Protein AF-A0AAE2VCR8-F1 (afdb_monomer)

Mean predicted aligned error: 13.71 Å

Nearest PDB structures (foldseek):
  1wj5-assembly1_A  TM=2.842E-01  e=2.224E-01  Mus musculus
  6sgb-assembly1_F8  TM=3.424E-01  e=4.315E+00  Trypanosoma brucei brucei
  4wfb-assembly1_K  TM=2.282E-01  e=2.931E+00  Staphylococcus aureus subsp. aureus NCTC 8325
  2l01-assembly1_B  TM=2.412E-01  e=4.046E+00  Phocaeicola vulgatus ATCC 8482

Organism: NCBI:txid2800421

Radius of gyration: 21.03 Å; Cα contacts (8 Å, |Δi|>4): 103; chains: 1; bounding box: 64×40×59 Å

Sequence (123 aa):
MIKIHALVLLLTLCSAQAREIPYDFVTYDTVRQYVKEHPVEYDTWLRVYVYKVKSGAGVTHPRKGAIYSNKDESQQLANMLSFYAEVRENKGQSLHSVTDKFIVFNFHKKNTQAQPPIYRTRP

Structure (mmCIF, N/CA/C/O backbone):
data_AF-A0AAE2VCR8-F1
#
_entry.id   AF-A0AAE2VCR8-F1
#
loop_
_atom_site.group_PDB
_atom_site.id
_atom_site.type_symbol
_atom_site.label_atom_id
_atom_site.label_alt_id
_atom_site.label_comp_id
_atom_site.label_asym_id
_atom_site.label_entity_id
_atom_site.label_seq_id
_atom_site.pdbx_PDB_ins_code
_atom_site.Cartn_x
_atom_site.Cartn_y
_atom_site.Cartn_z
_atom_site.occupancy
_atom_site.B_iso_or_equiv
_atom_site.auth_seq_id
_atom_site.auth_comp_id
_atom_site.auth_asym_id
_atom_site.auth_atom_id
_atom_site.pdbx_PDB_model_num
ATOM 1 N N . MET A 1 1 ? -47.218 -6.485 45.799 1.00 43.16 1 MET A N 1
ATOM 2 C CA . MET A 1 1 ? -46.761 -7.446 44.769 1.00 43.16 1 MET A CA 1
ATOM 3 C C . MET A 1 1 ? -45.799 -6.720 43.838 1.00 43.16 1 MET A C 1
ATOM 5 O O . MET A 1 1 ? -46.070 -5.586 43.464 1.00 43.16 1 MET A O 1
ATOM 9 N N . ILE A 1 2 ? -44.617 -7.301 43.635 1.00 47.50 2 ILE A N 1
ATOM 10 C CA . ILE A 1 2 ? -43.382 -6.626 43.203 1.00 47.50 2 ILE A CA 1
ATOM 11 C C . ILE A 1 2 ? -43.395 -6.291 41.699 1.00 47.50 2 ILE A C 1
ATOM 13 O O . ILE A 1 2 ? -43.890 -7.050 40.874 1.00 47.50 2 ILE A O 1
ATOM 17 N N . LYS A 1 3 ? -42.859 -5.104 41.384 1.00 48.62 3 LYS A N 1
ATOM 18 C CA . LYS A 1 3 ? -42.838 -4.396 40.095 1.00 48.62 3 LYS A CA 1
ATOM 19 C C . LYS A 1 3 ? -41.994 -5.137 39.038 1.00 48.62 3 LYS A C 1
ATOM 21 O O . LYS A 1 3 ? -40.773 -5.062 39.079 1.00 48.62 3 LYS A O 1
ATOM 26 N N . ILE A 1 4 ? -42.628 -5.761 38.040 1.00 54.34 4 ILE A N 1
ATOM 27 C CA . ILE A 1 4 ? -41.945 -6.422 36.896 1.00 54.34 4 ILE A CA 1
ATOM 28 C C . ILE A 1 4 ? -41.385 -5.407 35.864 1.00 54.34 4 ILE A C 1
ATOM 30 O O . ILE A 1 4 ? -40.668 -5.764 34.936 1.00 54.34 4 ILE A O 1
ATOM 34 N N . HIS A 1 5 ? -41.609 -4.105 36.052 1.00 48.88 5 HIS A N 1
ATOM 35 C CA . HIS A 1 5 ? -41.200 -3.070 35.091 1.00 48.88 5 HIS A CA 1
ATOM 36 C C . HIS A 1 5 ? -39.717 -2.657 35.167 1.00 48.88 5 HIS A C 1
ATOM 38 O O . HIS A 1 5 ? -39.256 -1.892 34.326 1.00 48.88 5 HIS A O 1
ATOM 44 N N . ALA A 1 6 ? -38.953 -3.154 36.145 1.00 49.41 6 ALA A N 1
ATOM 45 C CA . ALA A 1 6 ? -37.538 -2.801 36.298 1.00 49.41 6 ALA A CA 1
ATOM 46 C C . ALA A 1 6 ? -36.575 -3.723 35.524 1.00 49.41 6 ALA A C 1
ATOM 48 O O . ALA A 1 6 ? -35.410 -3.374 35.359 1.00 49.41 6 ALA A O 1
ATOM 49 N N . LEU A 1 7 ? -37.034 -4.884 35.035 1.00 44.59 7 LEU A N 1
ATOM 50 C CA . LEU A 1 7 ? -36.132 -5.886 34.450 1.00 44.59 7 LEU A CA 1
ATOM 51 C C . LEU A 1 7 ? -35.857 -5.675 32.950 1.00 44.59 7 LEU A C 1
ATOM 53 O O . LEU A 1 7 ? -34.849 -6.149 32.440 1.00 44.59 7 LEU A O 1
ATOM 57 N N . VAL A 1 8 ? -36.712 -4.932 32.241 1.00 52.25 8 VAL A N 1
ATOM 58 C CA . VAL A 1 8 ? -36.554 -4.708 30.789 1.00 52.25 8 VAL A CA 1
ATOM 59 C C . VAL A 1 8 ? -35.666 -3.492 30.482 1.00 52.25 8 VAL A C 1
ATOM 61 O O . VAL A 1 8 ? -35.033 -3.443 29.434 1.00 52.25 8 VAL A O 1
ATOM 64 N N . LEU A 1 9 ? -35.531 -2.545 31.419 1.00 45.12 9 LEU A N 1
ATOM 65 C CA . LEU A 1 9 ? -34.719 -1.331 31.234 1.00 45.12 9 LEU A CA 1
ATOM 66 C C . LEU A 1 9 ? -33.204 -1.559 31.403 1.00 45.12 9 LEU A C 1
ATOM 68 O O . LEU A 1 9 ? -32.410 -0.714 31.005 1.00 45.12 9 LEU A O 1
ATOM 72 N N . LEU A 1 10 ? -32.796 -2.700 31.969 1.00 45.38 10 LEU A N 1
ATOM 73 C CA . LEU A 1 10 ? -31.385 -3.057 32.174 1.00 45.38 10 LEU A CA 1
ATOM 74 C C . LEU A 1 10 ? -30.762 -3.805 30.986 1.00 45.38 10 LEU A C 1
ATOM 76 O O . LEU A 1 10 ? -29.543 -3.803 30.838 1.00 45.38 10 LEU A O 1
ATOM 80 N N . LEU A 1 11 ? -31.572 -4.409 30.112 1.00 46.19 11 LEU A N 1
ATOM 81 C CA . LEU A 1 11 ? -31.067 -5.212 28.992 1.00 46.19 11 LEU A CA 1
ATOM 82 C C . LEU A 1 11 ? -30.617 -4.370 27.787 1.00 46.19 11 LEU A C 1
ATOM 84 O O . LEU A 1 11 ? -29.790 -4.831 27.005 1.00 46.19 11 LEU A O 1
ATOM 88 N N . THR A 1 12 ? -31.073 -3.122 27.658 1.00 50.44 12 THR A N 1
ATOM 89 C CA . THR A 1 12 ? -30.645 -2.205 26.585 1.00 50.44 12 THR A CA 1
ATOM 90 C C . THR A 1 12 ? -29.330 -1.474 26.873 1.00 50.44 12 THR A C 1
ATOM 92 O O . THR A 1 12 ? -28.737 -0.914 25.955 1.00 50.44 12 THR A O 1
ATOM 95 N N . LEU A 1 13 ? -28.821 -1.513 28.111 1.00 45.47 13 LEU A N 1
ATOM 96 C CA . LEU A 1 13 ? -27.546 -0.885 28.493 1.00 45.47 13 LEU A CA 1
ATOM 97 C C . LEU A 1 13 ? -26.319 -1.797 28.310 1.00 45.47 13 LEU A C 1
ATOM 99 O O . LEU A 1 13 ? -25.192 -1.317 28.395 1.00 45.47 13 LEU A O 1
ATOM 103 N N . CYS A 1 14 ? -26.510 -3.084 27.999 1.00 44.19 14 CYS A N 1
ATOM 104 C CA . CYS A 1 14 ? -25.411 -4.046 27.837 1.00 44.19 14 CYS A CA 1
ATOM 105 C C . CYS A 1 14 ? -24.942 -4.278 26.391 1.00 44.19 14 CYS A C 1
ATOM 107 O O . CYS A 1 14 ? -24.001 -5.039 26.187 1.00 44.19 14 CYS A O 1
ATOM 109 N N . SER A 1 15 ? -25.513 -3.612 25.383 1.00 44.31 15 SER A N 1
ATOM 110 C CA . SER A 1 15 ? -24.935 -3.629 24.024 1.00 44.31 15 SER A CA 1
ATOM 111 C C . SER A 1 15 ? -23.833 -2.576 23.830 1.00 44.31 15 SER A C 1
ATOM 113 O O . SER A 1 15 ? -23.197 -2.523 22.778 1.00 44.31 15 SER A O 1
ATOM 115 N N . ALA A 1 16 ? -23.559 -1.760 24.853 1.00 48.28 16 ALA A N 1
ATOM 116 C CA . ALA A 1 16 ? -22.450 -0.817 24.883 1.00 48.28 16 ALA A CA 1
ATOM 117 C C . ALA A 1 16 ? -21.123 -1.524 25.207 1.00 48.28 16 ALA A C 1
ATOM 119 O O . ALA A 1 16 ? -20.619 -1.440 26.319 1.00 48.28 16 ALA A O 1
ATOM 120 N N . GLN A 1 17 ? -20.584 -2.242 24.223 1.00 43.47 17 GLN A N 1
ATOM 121 C CA . GLN A 1 17 ? -19.161 -2.297 23.862 1.00 43.47 17 GLN A CA 1
ATOM 122 C C . GLN A 1 17 ? -18.967 -3.495 22.936 1.00 43.47 17 GLN A C 1
ATOM 124 O O . GLN A 1 17 ? -18.512 -4.567 23.337 1.00 43.47 17 GLN A O 1
ATOM 129 N N . ALA A 1 18 ? -19.251 -3.292 21.649 1.00 44.59 18 ALA A N 1
ATOM 130 C CA . ALA A 1 18 ? -18.402 -3.918 20.651 1.00 44.59 18 ALA A CA 1
ATOM 131 C C . ALA A 1 18 ? -16.975 -3.473 20.999 1.00 44.59 18 ALA A C 1
ATOM 133 O O . ALA A 1 18 ? -16.642 -2.299 20.853 1.00 44.59 18 ALA A O 1
ATOM 134 N N . ARG A 1 19 ? -16.191 -4.371 21.608 1.00 47.69 19 ARG A N 1
ATOM 135 C CA . ARG A 1 19 ? -14.777 -4.133 21.901 1.00 47.69 19 ARG A CA 1
ATOM 136 C C . ARG A 1 19 ? -14.145 -3.635 20.608 1.00 47.69 19 ARG A C 1
ATOM 138 O O . ARG A 1 19 ? -14.122 -4.381 19.632 1.00 47.69 19 ARG A O 1
ATOM 145 N N . GLU A 1 20 ? -13.693 -2.384 20.596 1.00 57.72 20 GLU A N 1
ATOM 146 C CA . GLU A 1 20 ? -12.898 -1.848 19.497 1.00 57.72 20 GLU A CA 1
ATOM 147 C C . GLU A 1 20 ? -11.712 -2.790 19.324 1.00 57.72 20 GLU A C 1
ATOM 149 O O . GLU A 1 20 ? -10.862 -2.898 20.209 1.00 57.72 20 GLU A O 1
ATOM 154 N N . ILE A 1 21 ? -11.702 -3.550 18.228 1.00 58.41 21 ILE A N 1
ATOM 155 C CA . ILE A 1 21 ? -10.532 -4.332 17.863 1.00 58.41 21 ILE A CA 1
ATOM 156 C C . ILE A 1 21 ? -9.482 -3.272 17.524 1.00 58.41 21 ILE A C 1
ATOM 158 O O . ILE A 1 21 ? -9.678 -2.525 16.564 1.00 58.41 21 ILE A O 1
ATOM 162 N N . PRO A 1 22 ? -8.401 -3.137 18.315 1.00 76.25 22 PRO A N 1
ATOM 163 C CA . PRO A 1 22 ? -7.440 -2.057 18.106 1.00 76.25 22 PRO A CA 1
ATOM 164 C C . PRO A 1 22 ? -6.736 -2.199 16.753 1.00 76.25 22 PRO A C 1
ATOM 166 O O . PRO A 1 22 ? -6.204 -1.226 16.230 1.00 76.25 22 PRO A O 1
ATOM 169 N N . TYR A 1 23 ? -6.786 -3.399 16.172 1.00 82.62 23 TYR A N 1
ATOM 170 C CA . TYR A 1 23 ? -6.151 -3.736 14.916 1.00 82.62 23 TYR A CA 1
ATOM 171 C C . TYR A 1 23 ? -7.159 -4.034 13.808 1.00 82.62 23 TYR A C 1
ATOM 173 O O . TYR A 1 23 ? -8.140 -4.745 14.016 1.00 82.62 23 TYR A O 1
ATOM 181 N N . ASP A 1 24 ? -6.860 -3.537 12.614 1.00 87.56 24 ASP A N 1
ATOM 182 C CA . ASP A 1 24 ? -7.587 -3.840 11.386 1.00 87.56 24 ASP A CA 1
ATOM 183 C C . ASP A 1 24 ? -6.663 -4.599 10.424 1.00 87.56 24 ASP A C 1
ATOM 185 O O . ASP A 1 24 ? -5.513 -4.205 10.210 1.00 87.56 24 ASP A O 1
ATOM 189 N N . PHE A 1 25 ? -7.156 -5.703 9.870 1.00 89.00 25 PHE A N 1
ATOM 190 C CA . PHE A 1 25 ? -6.382 -6.643 9.064 1.00 89.00 25 PHE A CA 1
ATOM 191 C C . PHE A 1 25 ? -6.891 -6.619 7.629 1.00 89.00 25 PHE A C 1
ATOM 193 O O . PHE A 1 25 ? -8.062 -6.889 7.372 1.00 89.00 25 PHE A O 1
ATOM 200 N N . VAL A 1 26 ? -5.997 -6.360 6.679 1.00 90.62 26 VAL A N 1
ATOM 201 C CA . VAL A 1 26 ? -6.310 -6.399 5.244 1.00 90.62 26 VAL A CA 1
ATOM 202 C C . VAL A 1 26 ? -5.322 -7.297 4.507 1.00 90.62 26 VAL A C 1
ATOM 204 O O . VAL A 1 26 ? -4.228 -7.564 5.003 1.00 90.62 26 VAL A O 1
ATOM 207 N N . THR A 1 27 ? -5.687 -7.774 3.319 1.00 91.12 27 THR A N 1
ATOM 208 C CA . THR A 1 27 ? -4.801 -8.591 2.476 1.00 91.12 27 THR A CA 1
ATOM 209 C C . THR A 1 27 ? -4.195 -7.760 1.346 1.00 91.12 27 THR A C 1
ATOM 211 O O . THR A 1 27 ? -4.651 -6.654 1.042 1.00 91.12 27 THR A O 1
ATOM 214 N N . TYR A 1 28 ? -3.178 -8.304 0.674 1.00 89.25 28 TYR A N 1
ATOM 215 C CA . TYR A 1 28 ? -2.638 -7.688 -0.542 1.00 89.25 28 TYR A CA 1
ATOM 216 C C . TYR A 1 28 ? -3.683 -7.554 -1.652 1.00 89.25 28 TYR A C 1
ATOM 218 O O . TYR A 1 28 ? -3.665 -6.566 -2.386 1.00 89.25 28 TYR A O 1
ATOM 226 N N . ASP A 1 29 ? -4.622 -8.495 -1.748 1.00 90.50 29 ASP A N 1
ATOM 227 C CA . ASP A 1 29 ? -5.704 -8.427 -2.731 1.00 90.50 29 ASP A CA 1
ATOM 228 C C . ASP A 1 29 ? -6.652 -7.263 -2.442 1.00 90.50 29 ASP A C 1
ATOM 230 O O . ASP A 1 29 ? -7.049 -6.565 -3.372 1.00 90.50 29 ASP A O 1
ATOM 234 N N . THR A 1 30 ? -6.931 -6.967 -1.166 1.00 91.44 30 THR A N 1
ATOM 235 C CA . THR A 1 30 ? -7.693 -5.770 -0.779 1.00 91.44 30 THR A CA 1
ATOM 236 C C . THR A 1 30 ? -6.992 -4.488 -1.226 1.00 91.44 30 THR A C 1
ATOM 238 O O . THR A 1 30 ? -7.639 -3.589 -1.759 1.00 91.44 30 THR A O 1
ATOM 241 N N . VAL A 1 31 ? -5.667 -4.401 -1.062 1.00 89.81 31 VAL A N 1
ATOM 242 C CA . VAL A 1 31 ? -4.885 -3.239 -1.521 1.00 89.81 31 VAL A CA 1
ATOM 243 C C . VAL A 1 31 ? -4.936 -3.113 -3.043 1.00 89.81 31 VAL A C 1
ATOM 245 O O . VAL A 1 31 ? -5.205 -2.030 -3.562 1.00 89.81 31 VAL A O 1
ATOM 248 N N . ARG A 1 32 ? -4.729 -4.220 -3.767 1.00 89.44 32 ARG A N 1
ATOM 249 C CA . ARG A 1 32 ? -4.799 -4.255 -5.236 1.00 89.44 32 ARG A CA 1
ATOM 250 C C . ARG A 1 32 ? -6.178 -3.847 -5.743 1.00 89.44 32 ARG A C 1
ATOM 252 O O . ARG A 1 32 ? -6.271 -3.046 -6.669 1.00 89.44 32 ARG A O 1
ATOM 259 N N . GLN A 1 33 ? -7.238 -4.370 -5.129 1.00 92.38 33 GLN A N 1
ATOM 260 C CA . GLN A 1 33 ? -8.612 -4.028 -5.474 1.00 92.38 33 GLN A CA 1
ATOM 261 C C . GLN A 1 33 ? -8.891 -2.546 -5.221 1.00 92.38 33 GLN A C 1
ATOM 263 O O . GLN A 1 33 ? -9.372 -1.867 -6.123 1.00 92.38 33 GLN A O 1
ATOM 268 N N . TYR A 1 34 ? -8.512 -2.022 -4.052 1.00 91.88 34 TYR A N 1
ATOM 269 C CA . TYR A 1 34 ? -8.691 -0.608 -3.731 1.00 91.88 34 TYR A CA 1
ATOM 270 C C . TYR A 1 34 ? -8.021 0.298 -4.768 1.00 91.88 34 TYR A C 1
ATOM 272 O O . TYR A 1 34 ? -8.633 1.245 -5.256 1.00 91.88 34 TYR A O 1
ATOM 280 N N . VAL A 1 35 ? -6.776 -0.008 -5.135 1.00 86.62 35 VAL A N 1
ATOM 281 C CA . VAL A 1 35 ? -6.016 0.761 -6.127 1.00 86.62 35 VAL A CA 1
ATOM 282 C C . VAL A 1 35 ? -6.610 0.630 -7.533 1.00 86.62 35 VAL A C 1
ATOM 284 O O . VAL A 1 35 ? -6.606 1.595 -8.291 1.00 86.62 35 VAL A O 1
ATOM 287 N N . LYS A 1 36 ? -7.160 -0.536 -7.889 1.00 87.88 36 LYS A N 1
ATOM 288 C CA . LYS A 1 36 ? -7.873 -0.732 -9.159 1.00 87.88 36 LYS A CA 1
ATOM 289 C C . LYS A 1 36 ? -9.156 0.103 -9.229 1.00 87.88 36 LYS A C 1
ATOM 291 O O . LYS A 1 36 ? -9.477 0.626 -10.290 1.00 87.88 36 LYS A O 1
ATOM 296 N N . GLU A 1 37 ? -9.874 0.218 -8.116 1.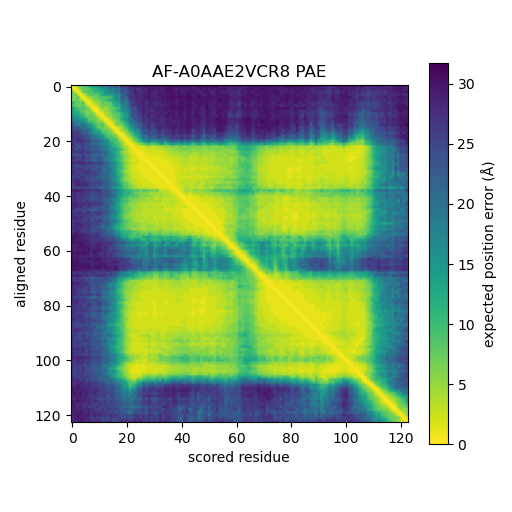00 90.75 37 GLU A N 1
ATOM 297 C CA . GLU A 1 37 ? -11.094 1.028 -7.994 1.00 90.75 37 GLU A CA 1
ATOM 298 C C . GLU A 1 37 ? -10.797 2.535 -7.911 1.00 90.75 37 GLU A C 1
ATOM 300 O O . GLU A 1 37 ? -11.625 3.348 -8.312 1.00 90.75 37 GLU A O 1
ATOM 305 N N . HIS A 1 38 ? -9.601 2.908 -7.444 1.00 85.12 38 HIS A N 1
ATOM 306 C CA . HIS A 1 38 ? -9.132 4.289 -7.322 1.00 85.12 38 HIS A CA 1
ATOM 307 C C . HIS A 1 38 ? -7.873 4.477 -8.175 1.00 85.12 38 HIS A C 1
ATOM 309 O O . HIS A 1 38 ? -6.770 4.541 -7.622 1.00 85.12 38 HIS A O 1
ATOM 315 N N . PRO A 1 39 ? -8.005 4.524 -9.515 1.00 81.25 39 PRO A N 1
ATOM 316 C CA . PRO A 1 39 ? -6.856 4.568 -10.402 1.00 81.25 39 PRO A CA 1
ATOM 317 C C . PRO A 1 39 ? -6.067 5.855 -10.165 1.00 81.25 39 PRO A C 1
ATOM 319 O O . PRO A 1 39 ? -6.559 6.964 -10.364 1.00 81.25 39 PRO A O 1
A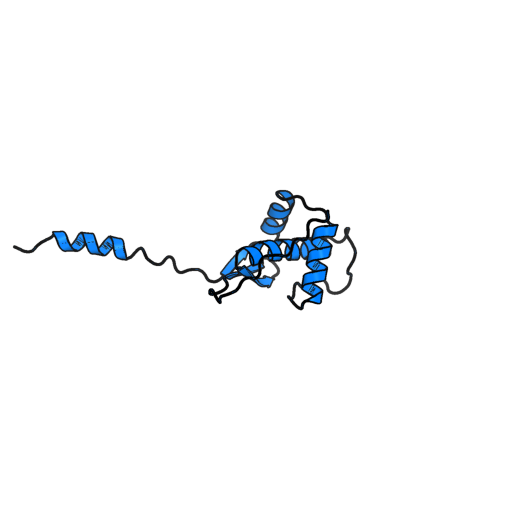TOM 322 N N . VAL A 1 40 ? -4.818 5.688 -9.744 1.00 83.00 40 VAL A N 1
ATOM 323 C CA . VAL A 1 40 ? -3.843 6.769 -9.616 1.00 83.00 40 VAL A CA 1
ATOM 324 C C . VAL A 1 40 ? -2.625 6.398 -10.449 1.00 83.00 40 VAL A C 1
ATOM 326 O O . VAL A 1 40 ? -2.284 5.222 -10.563 1.00 83.00 40 VAL A O 1
ATOM 329 N N . GLU A 1 41 ? -1.966 7.389 -11.043 1.00 85.12 41 GLU A N 1
ATOM 330 C CA . GLU A 1 41 ? -0.740 7.162 -11.803 1.00 85.12 41 GLU A CA 1
ATOM 331 C C . GLU A 1 41 ? 0.349 6.520 -10.932 1.00 85.12 41 GLU A C 1
ATOM 333 O O . GLU A 1 41 ? 0.519 6.875 -9.760 1.00 85.12 41 GLU A O 1
ATOM 338 N N . TYR A 1 42 ? 1.138 5.626 -11.535 1.00 81.50 42 TYR A N 1
ATOM 339 C CA . TYR A 1 42 ? 2.262 4.952 -10.877 1.00 81.50 42 TYR A CA 1
ATOM 340 C C . TYR A 1 42 ? 3.218 5.939 -10.183 1.00 81.50 42 TYR A C 1
ATOM 342 O O . TYR A 1 42 ? 3.679 5.685 -9.068 1.00 81.50 42 TYR A O 1
ATOM 350 N N . ASP A 1 43 ? 3.454 7.101 -10.797 1.00 84.38 43 ASP A N 1
ATOM 351 C CA . ASP A 1 43 ? 4.300 8.171 -10.258 1.00 84.38 43 ASP A CA 1
ATOM 352 C C . ASP A 1 43 ? 3.797 8.714 -8.916 1.00 84.38 43 ASP A C 1
ATOM 354 O O . ASP A 1 43 ? 4.586 9.164 -8.080 1.00 84.38 43 ASP A O 1
ATOM 358 N N . THR A 1 44 ? 2.489 8.648 -8.666 1.00 86.50 44 THR A N 1
ATOM 359 C CA . THR A 1 44 ? 1.916 9.031 -7.375 1.00 86.50 44 THR A CA 1
ATOM 360 C C . THR A 1 44 ? 2.217 7.983 -6.314 1.00 86.50 44 THR A C 1
ATOM 362 O O . THR A 1 44 ? 2.659 8.341 -5.221 1.00 86.50 44 THR A O 1
ATOM 365 N N . TRP A 1 45 ? 2.064 6.693 -6.630 1.00 87.19 45 TRP A N 1
ATOM 366 C CA . TRP A 1 45 ? 2.425 5.624 -5.695 1.00 87.19 45 TRP A CA 1
ATOM 367 C C . TRP A 1 45 ? 3.917 5.668 -5.357 1.00 87.19 45 TRP A C 1
ATOM 369 O O . TRP A 1 45 ? 4.293 5.586 -4.187 1.00 87.19 45 TRP A O 1
ATOM 379 N N . LEU A 1 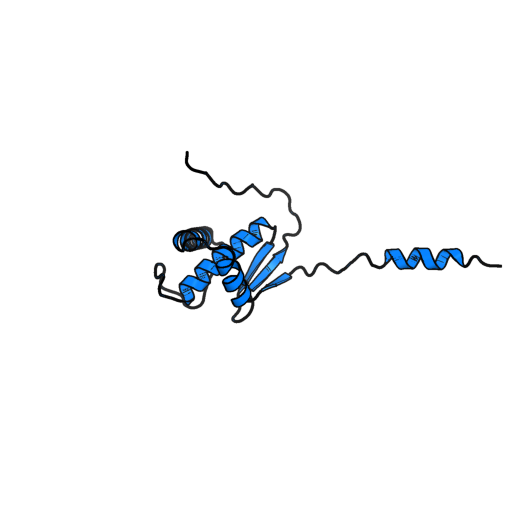46 ? 4.767 5.875 -6.369 1.00 84.75 46 LEU A N 1
ATOM 380 C CA . LEU A 1 46 ? 6.211 6.011 -6.194 1.00 84.75 46 LEU A CA 1
ATOM 381 C C . LEU A 1 46 ? 6.563 7.209 -5.303 1.00 84.75 46 LEU A C 1
ATOM 383 O O . LEU A 1 46 ? 7.409 7.091 -4.417 1.00 84.75 46 LEU A O 1
ATOM 387 N N . ARG A 1 47 ? 5.903 8.357 -5.493 1.00 86.19 47 ARG A N 1
ATOM 388 C CA . ARG A 1 47 ? 6.124 9.558 -4.675 1.00 86.19 47 ARG A CA 1
ATOM 389 C C . ARG A 1 47 ? 5.803 9.319 -3.203 1.00 86.19 47 ARG A C 1
ATOM 391 O O . ARG A 1 47 ? 6.608 9.687 -2.349 1.00 86.19 47 ARG A O 1
ATOM 398 N N . VAL A 1 48 ? 4.663 8.688 -2.913 1.00 85.88 48 VAL A N 1
ATOM 399 C CA . VAL A 1 48 ? 4.261 8.356 -1.536 1.00 85.88 48 VAL A CA 1
ATOM 400 C C . VAL A 1 48 ? 5.222 7.338 -0.924 1.00 85.88 48 VAL A C 1
ATOM 402 O O . VAL A 1 48 ? 5.667 7.521 0.207 1.00 85.88 48 VAL A O 1
ATOM 405 N N . TYR A 1 49 ? 5.620 6.314 -1.685 1.00 85.75 49 TYR A N 1
ATOM 406 C CA . TYR A 1 49 ? 6.617 5.340 -1.248 1.00 85.75 49 TYR A CA 1
ATOM 407 C C . TYR A 1 49 ? 7.951 6.006 -0.877 1.00 85.75 49 TYR A C 1
ATOM 409 O O . TYR A 1 49 ? 8.447 5.814 0.231 1.00 85.75 49 TYR A O 1
ATOM 417 N N . VAL A 1 50 ? 8.501 6.857 -1.751 1.00 82.69 50 VAL A N 1
ATOM 418 C CA . VAL A 1 50 ? 9.756 7.585 -1.489 1.00 82.69 50 VAL A CA 1
ATOM 419 C C . VAL A 1 50 ? 9.631 8.501 -0.272 1.00 82.69 50 VAL A C 1
ATOM 421 O O . VAL A 1 50 ? 10.565 8.576 0.526 1.00 82.69 50 VAL A O 1
ATOM 424 N N . TYR A 1 51 ? 8.498 9.189 -0.113 1.00 84.44 51 TYR A N 1
ATOM 425 C CA . TYR A 1 51 ? 8.245 10.037 1.050 1.00 84.44 51 TYR A CA 1
ATOM 426 C C . TYR A 1 51 ? 8.267 9.231 2.357 1.00 84.44 51 TYR A C 1
ATOM 428 O O . TYR A 1 51 ? 9.021 9.585 3.263 1.00 84.44 51 TYR A O 1
ATOM 436 N N . LYS A 1 52 ? 7.530 8.113 2.426 1.00 79.50 52 LYS A N 1
ATOM 437 C CA . LYS A 1 52 ? 7.477 7.241 3.613 1.00 79.50 52 LYS A CA 1
ATOM 438 C C . LYS A 1 52 ? 8.820 6.580 3.935 1.00 79.50 52 LYS A C 1
ATOM 440 O O . LYS A 1 52 ? 9.179 6.452 5.103 1.00 79.50 52 LYS A O 1
ATOM 445 N N . VAL A 1 53 ? 9.593 6.194 2.917 1.00 79.31 53 VAL A N 1
ATOM 446 C CA . VAL A 1 53 ? 10.959 5.676 3.114 1.00 79.31 53 VAL A CA 1
ATOM 447 C C . VAL A 1 53 ? 11.868 6.761 3.697 1.00 79.31 53 VAL A C 1
ATOM 449 O O . VAL A 1 53 ? 12.579 6.502 4.666 1.00 79.31 53 VAL A O 1
ATOM 452 N N . LYS A 1 54 ? 11.825 7.988 3.158 1.00 77.00 54 LYS A N 1
ATOM 453 C CA . LYS A 1 54 ? 12.631 9.116 3.658 1.00 77.00 54 LYS A CA 1
ATOM 454 C C . LYS A 1 54 ? 12.256 9.541 5.077 1.00 77.00 54 LYS A C 1
ATOM 456 O O . LYS A 1 54 ? 13.137 9.958 5.819 1.00 77.00 54 LYS A O 1
ATOM 461 N N . SER A 1 55 ? 10.982 9.449 5.451 1.00 73.19 55 SER A N 1
ATOM 462 C CA . SER A 1 55 ? 10.512 9.815 6.792 1.00 73.19 55 SER A CA 1
ATOM 463 C C . SER A 1 55 ? 10.758 8.735 7.851 1.00 73.19 55 SER A C 1
ATOM 465 O O . SER A 1 55 ? 10.422 8.945 9.013 1.00 73.19 55 SER A O 1
ATOM 467 N N . GLY A 1 56 ? 11.329 7.582 7.480 1.00 69.56 56 GLY A N 1
ATOM 468 C CA . GLY A 1 56 ? 11.524 6.462 8.402 1.00 69.56 56 GLY A CA 1
ATOM 469 C C . GLY A 1 56 ? 10.221 5.755 8.791 1.00 69.56 56 GLY A C 1
ATOM 470 O O . GLY A 1 56 ? 10.235 4.922 9.691 1.00 69.56 56 GLY A O 1
ATOM 471 N N . ALA A 1 57 ? 9.111 6.030 8.092 1.00 64.94 57 A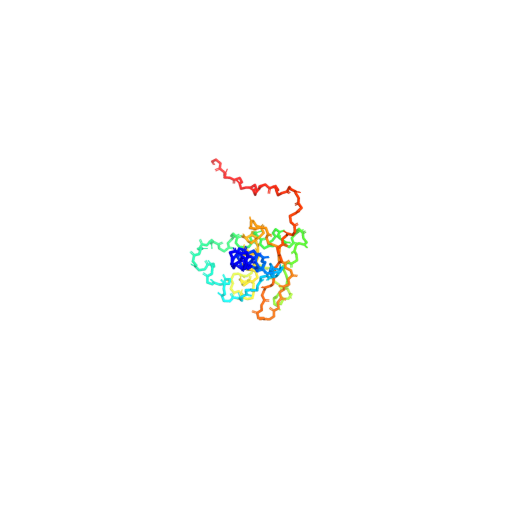LA A N 1
ATOM 472 C CA . ALA A 1 57 ? 7.787 5.456 8.351 1.00 64.94 57 ALA A CA 1
ATOM 473 C C . ALA A 1 57 ? 7.655 3.971 7.940 1.00 64.94 57 ALA A C 1
ATOM 475 O O . ALA A 1 57 ? 6.565 3.411 7.978 1.00 64.94 57 ALA A O 1
ATOM 476 N N . GLY A 1 58 ? 8.765 3.322 7.567 1.00 59.59 58 GLY A N 1
ATOM 477 C CA . GLY A 1 58 ? 8.902 1.867 7.631 1.00 59.59 58 GLY A CA 1
ATOM 478 C C . GLY A 1 58 ? 7.989 1.055 6.712 1.00 59.59 58 GLY A C 1
ATOM 479 O O . GLY A 1 58 ? 7.398 0.079 7.164 1.00 59.59 58 GLY A O 1
ATOM 480 N N . VAL A 1 59 ? 7.912 1.382 5.418 1.00 63.75 59 VAL A N 1
ATOM 481 C CA . VAL A 1 59 ? 7.314 0.463 4.429 1.00 63.75 59 VAL A CA 1
ATOM 482 C C . VAL A 1 59 ? 8.417 -0.395 3.795 1.00 63.75 59 VAL A C 1
ATOM 484 O O . VAL A 1 59 ? 9.066 0.015 2.838 1.00 63.75 59 VAL A O 1
ATOM 487 N N . THR A 1 60 ? 8.657 -1.588 4.342 1.00 56.53 60 THR A N 1
ATOM 488 C CA . THR A 1 60 ? 9.626 -2.594 3.832 1.00 56.53 60 THR A CA 1
ATOM 489 C C . THR A 1 60 ? 9.047 -4.008 4.051 1.00 56.53 60 THR A C 1
ATOM 491 O O . THR A 1 60 ? 8.618 -4.246 5.173 1.00 56.53 60 THR A O 1
ATOM 494 N N . HIS A 1 61 ? 8.998 -5.014 3.141 1.00 52.91 61 HIS A N 1
ATOM 495 C CA . HIS A 1 61 ? 9.478 -5.260 1.748 1.00 52.91 61 HIS A CA 1
ATOM 496 C C . HIS A 1 61 ? 8.755 -6.499 1.107 1.00 52.91 61 HIS A C 1
ATOM 498 O O . HIS A 1 61 ? 7.988 -7.144 1.816 1.00 52.91 61 HIS A O 1
ATOM 504 N N . PRO A 1 62 ? 9.051 -6.917 -0.159 1.00 44.06 62 PRO A N 1
ATOM 505 C CA . PRO A 1 62 ? 9.426 -8.347 -0.350 1.00 44.06 62 PRO A CA 1
ATOM 506 C C . PRO A 1 62 ? 10.897 -8.654 -0.700 1.00 44.06 62 PRO A C 1
ATOM 508 O O . PRO A 1 62 ? 11.406 -9.683 -0.270 1.00 44.06 62 PRO A O 1
ATOM 511 N N . ARG A 1 63 ? 11.650 -7.803 -1.411 1.00 46.31 63 ARG A N 1
ATOM 512 C CA . ARG A 1 63 ? 13.105 -8.007 -1.602 1.00 46.31 63 ARG A CA 1
ATOM 513 C C . ARG A 1 63 ? 13.857 -6.684 -1.531 1.00 46.31 63 ARG A C 1
ATOM 515 O O . ARG A 1 63 ? 13.594 -5.771 -2.305 1.00 46.31 63 ARG A O 1
ATOM 522 N N . LYS A 1 64 ? 14.782 -6.581 -0.573 1.00 47.97 64 LYS A N 1
ATOM 523 C CA . LYS A 1 64 ? 15.689 -5.437 -0.433 1.00 47.97 64 LYS A CA 1
ATOM 524 C C . LYS A 1 64 ? 16.534 -5.294 -1.696 1.00 47.97 64 LYS A C 1
ATOM 526 O O . LYS A 1 64 ? 17.275 -6.209 -2.033 1.00 47.97 64 LYS A O 1
ATOM 531 N N . GLY A 1 65 ? 16.450 -4.124 -2.325 1.00 47.41 65 GLY A N 1
ATOM 532 C CA . GLY A 1 65 ? 17.355 -3.713 -3.397 1.00 47.41 65 GLY A CA 1
ATOM 533 C C . GLY A 1 65 ? 16.723 -3.708 -4.784 1.00 47.41 65 GLY A C 1
ATOM 534 O O . GLY A 1 65 ? 16.933 -4.633 -5.552 1.00 47.41 65 GLY A O 1
ATOM 535 N N . ALA A 1 66 ? 15.983 -2.643 -5.089 1.00 50.88 66 ALA A N 1
ATOM 536 C CA . ALA A 1 66 ? 15.950 -1.947 -6.381 1.00 50.88 66 ALA A CA 1
ATOM 537 C C . ALA A 1 66 ? 14.777 -0.962 -6.343 1.00 50.88 66 ALA A C 1
ATOM 539 O O . ALA A 1 66 ? 13.630 -1.315 -6.586 1.00 50.88 66 ALA A O 1
ATOM 540 N N . ILE A 1 67 ? 15.067 0.293 -6.012 1.00 56.47 67 ILE A N 1
ATOM 541 C CA . ILE A 1 67 ? 14.115 1.383 -6.238 1.00 56.47 67 ILE A CA 1
ATOM 542 C C . ILE A 1 67 ? 14.043 1.559 -7.775 1.00 56.47 67 ILE A C 1
ATOM 544 O O . ILE A 1 67 ? 15.017 1.258 -8.457 1.00 56.47 67 ILE A O 1
ATOM 548 N N . TYR A 1 68 ? 12.921 2.024 -8.329 1.00 62.28 68 TYR A N 1
ATOM 549 C CA . TY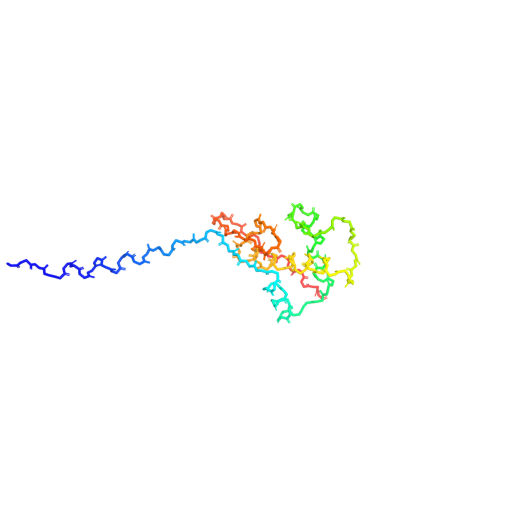R A 1 68 ? 12.756 2.520 -9.718 1.00 62.28 68 TYR A CA 1
ATOM 550 C C . TYR A 1 68 ? 12.185 1.596 -10.817 1.00 62.28 68 TYR A C 1
ATOM 552 O O . TYR A 1 68 ? 12.001 2.095 -11.924 1.00 62.28 68 TYR A O 1
ATOM 560 N N . SER A 1 69 ? 11.820 0.327 -10.588 1.00 67.12 69 SER A N 1
ATOM 561 C CA . SER A 1 69 ? 11.186 -0.470 -11.664 1.00 67.12 69 SER A CA 1
ATOM 562 C C . SER A 1 69 ? 9.663 -0.528 -11.548 1.00 67.12 69 SER A C 1
ATOM 564 O O . SER A 1 69 ? 9.131 -1.124 -10.617 1.00 67.12 69 SER A O 1
ATOM 566 N N . ASN A 1 70 ? 8.956 0.018 -12.543 1.00 73.81 70 ASN A N 1
ATOM 567 C CA . ASN A 1 70 ? 7.514 -0.192 -12.705 1.00 73.81 70 ASN A CA 1
ATOM 568 C C . ASN A 1 70 ? 7.174 -1.568 -13.296 1.00 73.81 70 ASN A C 1
ATOM 570 O O . ASN A 1 70 ? 6.001 -1.853 -13.478 1.00 73.81 70 ASN A O 1
ATOM 574 N N . LYS A 1 71 ? 8.162 -2.403 -13.636 1.00 78.38 71 LYS A N 1
ATOM 575 C CA . LYS A 1 71 ? 7.946 -3.762 -14.162 1.00 78.38 71 LYS A CA 1
ATOM 576 C C . LYS A 1 71 ? 8.063 -4.834 -13.083 1.00 78.38 71 LYS A C 1
ATOM 578 O O . LYS A 1 71 ? 7.673 -5.969 -13.319 1.00 78.38 71 LYS A O 1
ATOM 583 N N . ASP A 1 72 ? 8.623 -4.484 -11.928 1.00 81.38 72 ASP A N 1
ATOM 584 C CA . ASP A 1 72 ? 8.773 -5.407 -10.812 1.00 81.38 72 ASP A CA 1
ATOM 585 C C . ASP A 1 72 ? 7.493 -5.428 -9.967 1.00 81.38 72 ASP A C 1
ATOM 587 O O . ASP A 1 72 ? 7.113 -4.423 -9.363 1.00 81.38 72 ASP A O 1
ATOM 591 N N . GLU A 1 73 ? 6.814 -6.574 -9.929 1.00 81.25 73 GLU A N 1
ATOM 592 C CA . GLU A 1 73 ? 5.545 -6.727 -9.207 1.00 81.25 73 GLU A CA 1
ATOM 593 C C . GLU A 1 73 ? 5.701 -6.498 -7.699 1.00 81.25 73 GLU A C 1
ATOM 595 O O . GLU A 1 73 ? 4.801 -5.953 -7.057 1.00 81.25 73 GLU A O 1
ATOM 600 N N . SER A 1 74 ? 6.852 -6.870 -7.129 1.00 79.31 74 SER A N 1
ATOM 601 C CA . SER A 1 74 ? 7.136 -6.656 -5.705 1.00 79.31 74 SER A CA 1
ATOM 602 C C . SER A 1 74 ? 7.264 -5.165 -5.381 1.00 79.31 74 SER A C 1
ATOM 604 O O . SER A 1 74 ? 6.725 -4.704 -4.372 1.00 79.31 74 SER A O 1
ATOM 606 N N . GLN A 1 75 ? 7.916 -4.391 -6.251 1.00 79.44 75 GLN A N 1
ATOM 607 C CA . GLN A 1 75 ? 8.019 -2.940 -6.138 1.00 79.44 75 GLN A CA 1
ATOM 608 C C . GLN A 1 75 ? 6.676 -2.248 -6.378 1.00 79.44 75 GLN A C 1
ATOM 610 O O . GLN A 1 75 ? 6.323 -1.336 -5.629 1.00 79.44 75 GLN A O 1
ATOM 615 N N . GLN A 1 76 ? 5.900 -2.678 -7.379 1.00 82.81 76 GLN A N 1
ATOM 616 C CA . GLN A 1 76 ? 4.547 -2.157 -7.585 1.00 82.81 76 GLN A CA 1
ATOM 617 C C . GLN A 1 76 ? 3.681 -2.380 -6.344 1.00 82.81 76 GLN A C 1
ATOM 619 O O . GLN A 1 76 ? 3.032 -1.445 -5.879 1.00 82.81 76 GLN A O 1
ATOM 624 N N . LEU A 1 77 ? 3.717 -3.584 -5.768 1.00 85.12 77 LEU A N 1
ATOM 625 C CA . LEU A 1 77 ? 2.969 -3.908 -4.559 1.00 85.12 77 LEU A CA 1
ATOM 626 C C . LEU A 1 77 ? 3.410 -3.050 -3.369 1.00 85.12 77 LEU A C 1
ATOM 628 O O . LEU A 1 77 ? 2.560 -2.532 -2.650 1.00 85.12 77 LEU A O 1
ATOM 632 N N . ALA A 1 78 ? 4.717 -2.842 -3.186 1.00 82.75 78 ALA A N 1
ATOM 633 C CA . ALA A 1 78 ? 5.240 -1.958 -2.145 1.00 82.75 78 ALA A CA 1
ATOM 634 C C . ALA A 1 78 ? 4.773 -0.501 -2.330 1.00 82.75 78 ALA A C 1
ATOM 636 O O . ALA A 1 78 ? 4.395 0.158 -1.361 1.00 82.75 78 ALA A O 1
ATOM 637 N N . ASN A 1 79 ? 4.731 -0.010 -3.573 1.00 86.19 79 ASN A N 1
ATOM 638 C CA . ASN A 1 79 ? 4.234 1.329 -3.889 1.00 86.19 79 ASN A CA 1
ATOM 639 C C . ASN A 1 79 ? 2.729 1.459 -3.595 1.00 86.19 79 ASN A C 1
ATOM 641 O O . ASN A 1 79 ? 2.307 2.414 -2.942 1.00 86.19 79 ASN A O 1
ATOM 645 N N . MET A 1 80 ? 1.928 0.484 -4.043 1.00 88.19 80 MET A N 1
ATOM 646 C CA . MET A 1 80 ? 0.487 0.420 -3.772 1.00 88.19 80 MET A CA 1
ATOM 647 C C . MET A 1 80 ? 0.205 0.357 -2.270 1.0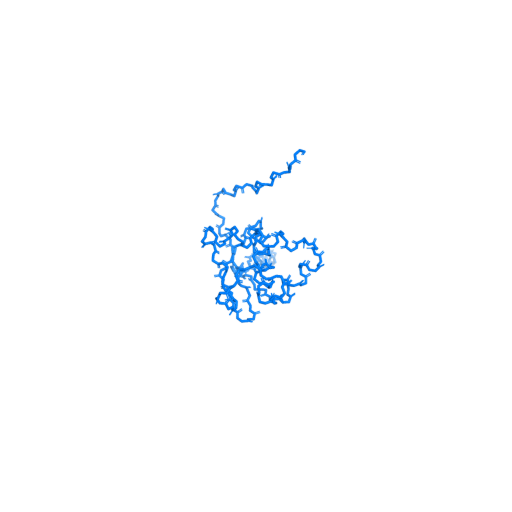0 88.19 80 MET A C 1
ATOM 649 O O . MET A 1 80 ? -0.686 1.045 -1.779 1.00 88.19 80 MET A O 1
ATOM 653 N N . LEU A 1 81 ? 0.992 -0.425 -1.529 1.00 89.31 81 LEU A N 1
ATOM 654 C CA . LEU A 1 81 ? 0.879 -0.546 -0.081 1.00 89.31 81 LEU A CA 1
ATOM 655 C C . LEU A 1 81 ? 1.178 0.778 0.623 1.00 89.31 81 LEU A C 1
ATOM 657 O O . LEU A 1 81 ? 0.402 1.185 1.482 1.00 89.31 81 LEU A O 1
ATOM 661 N N . SER A 1 82 ? 2.254 1.475 0.242 1.00 87.94 82 SER A N 1
ATOM 662 C CA . SER A 1 82 ? 2.566 2.808 0.776 1.00 87.94 82 SER A CA 1
ATOM 663 C C . SER A 1 82 ? 1.442 3.804 0.523 1.00 87.94 82 SER A C 1
ATOM 665 O O . SER A 1 82 ? 1.084 4.568 1.417 1.00 87.94 82 SER A O 1
ATOM 667 N N . PHE A 1 83 ? 0.869 3.784 -0.681 1.00 89.62 83 PHE A N 1
ATOM 668 C CA . PHE A 1 83 ? -0.269 4.628 -1.023 1.00 89.62 83 PHE A CA 1
ATOM 669 C C . PHE A 1 83 ? -1.506 4.288 -0.182 1.00 89.62 83 PHE A C 1
ATOM 671 O O . PHE A 1 83 ? -2.135 5.174 0.390 1.00 89.62 83 PHE A O 1
ATOM 678 N N . TYR A 1 84 ? -1.829 3.004 -0.042 1.00 90.75 84 TYR A N 1
ATOM 679 C CA . TYR A 1 84 ? -2.951 2.562 0.780 1.00 90.75 84 TYR A CA 1
ATOM 680 C C . TYR A 1 84 ? -2.751 2.888 2.267 1.00 90.75 84 TYR A C 1
ATOM 682 O O . TYR A 1 84 ? -3.691 3.309 2.937 1.00 90.75 84 TYR A O 1
ATOM 690 N N . ALA A 1 85 ? -1.526 2.764 2.782 1.00 88.69 85 ALA A N 1
ATOM 691 C CA . ALA A 1 85 ? -1.193 3.153 4.147 1.00 88.69 85 ALA A CA 1
ATOM 692 C C . ALA A 1 85 ? -1.414 4.655 4.383 1.00 88.69 85 ALA A C 1
ATOM 694 O O . ALA A 1 85 ? -2.014 5.019 5.387 1.00 88.69 85 ALA A O 1
ATOM 695 N N . GLU A 1 86 ? -1.038 5.517 3.434 1.00 89.19 86 GLU A N 1
ATOM 696 C CA . GLU A 1 86 ? -1.313 6.963 3.493 1.00 89.19 86 GLU A CA 1
ATOM 697 C C . GLU A 1 86 ? -2.819 7.269 3.576 1.00 89.19 86 GLU A C 1
ATOM 699 O O . GLU A 1 86 ? -3.269 8.076 4.388 1.00 89.19 86 GLU A O 1
ATOM 704 N N . VAL A 1 87 ? -3.631 6.582 2.766 1.00 89.44 87 VAL A N 1
ATOM 705 C CA . VAL A 1 87 ? -5.097 6.717 2.804 1.00 89.44 87 VAL A CA 1
ATOM 706 C C . VAL A 1 87 ? -5.653 6.356 4.184 1.00 89.44 87 VAL A C 1
ATOM 708 O O . VAL A 1 87 ? -6.617 6.965 4.650 1.00 89.44 87 VAL A O 1
ATOM 711 N N . ARG A 1 88 ? -5.072 5.347 4.832 1.00 88.00 88 ARG A N 1
ATOM 712 C CA . ARG A 1 88 ? -5.514 4.824 6.130 1.00 88.00 88 ARG A CA 1
ATOM 713 C C . ARG A 1 88 ? -5.035 5.703 7.284 1.00 88.00 88 ARG A C 1
ATOM 715 O O . ARG A 1 88 ? -5.809 5.959 8.203 1.00 88.00 88 ARG A O 1
ATOM 722 N N . GLU A 1 89 ? -3.841 6.274 7.179 1.00 87.50 89 GLU A N 1
ATOM 723 C CA . GLU A 1 89 ? -3.327 7.291 8.105 1.00 87.50 89 GLU A CA 1
ATOM 724 C C . GLU A 1 89 ? -4.234 8.521 8.144 1.00 87.50 89 GLU A C 1
ATOM 726 O O . GLU A 1 89 ? -4.613 8.968 9.227 1.00 87.5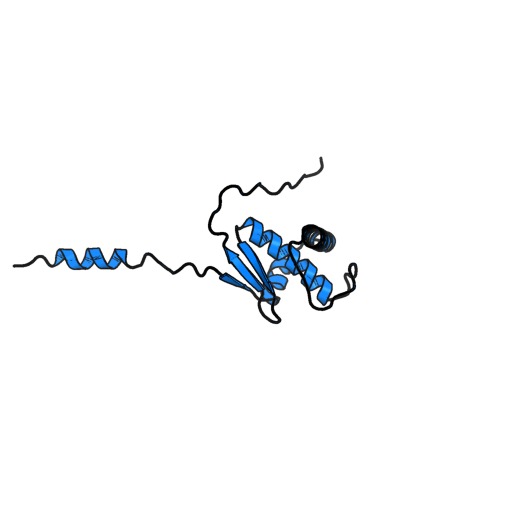0 89 GLU A O 1
ATOM 731 N N . ASN A 1 90 ? -4.727 8.974 6.987 1.00 86.06 90 ASN A N 1
ATOM 732 C CA . ASN A 1 90 ? -5.732 10.042 6.909 1.00 86.06 90 ASN A CA 1
ATOM 733 C C . ASN A 1 90 ? -7.071 9.690 7.593 1.00 86.06 90 ASN A C 1
ATOM 735 O O . ASN A 1 90 ? -7.857 10.583 7.907 1.00 86.06 90 ASN A O 1
ATOM 739 N N . LYS A 1 91 ? -7.338 8.402 7.851 1.00 84.38 91 LYS A N 1
ATOM 740 C CA . LYS A 1 91 ? -8.501 7.906 8.610 1.00 84.38 91 LYS A CA 1
ATOM 741 C C . LYS A 1 91 ? -8.182 7.625 10.082 1.00 84.38 91 LYS A C 1
ATOM 743 O O . LYS A 1 91 ? -9.013 7.064 10.792 1.00 84.38 91 LYS A O 1
ATOM 748 N N . GLY A 1 92 ? -6.998 8.010 10.554 1.00 84.75 92 GLY A N 1
ATOM 749 C CA . GLY A 1 92 ? -6.571 7.787 11.931 1.00 84.75 92 GLY A CA 1
ATOM 750 C C . GLY A 1 92 ? -6.071 6.367 12.200 1.00 84.75 92 GLY A C 1
ATOM 751 O O . GLY A 1 92 ? -6.132 5.917 13.345 1.00 84.75 92 GLY A O 1
ATOM 752 N N . GLN A 1 93 ? -5.565 5.667 11.182 1.00 86.25 93 GLN A N 1
ATOM 753 C CA . GLN A 1 93 ? -4.980 4.332 11.319 1.00 86.25 93 GLN A CA 1
ATOM 754 C C . GLN A 1 93 ? -3.512 4.334 10.893 1.00 86.25 93 GLN A C 1
ATOM 756 O O . GLN A 1 93 ? -3.206 4.698 9.764 1.00 86.25 93 GLN A O 1
ATOM 761 N N . SER A 1 94 ? -2.604 3.860 11.740 1.00 85.56 94 SER A N 1
ATOM 762 C CA . SER A 1 94 ? -1.200 3.688 11.367 1.00 85.56 94 SER A CA 1
ATOM 763 C C . SER A 1 94 ? -0.919 2.263 10.910 1.00 85.56 94 SER A C 1
ATOM 765 O O . SER A 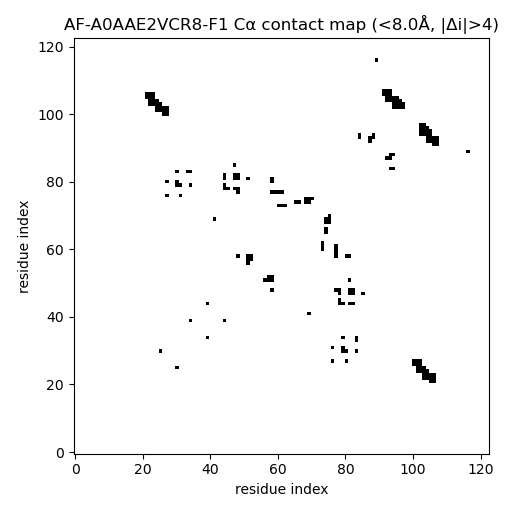1 94 ? -1.482 1.297 11.433 1.00 85.56 94 SER A O 1
ATOM 767 N N . LEU A 1 95 ? -0.029 2.116 9.927 1.00 86.38 95 LEU A N 1
ATOM 768 C CA . LEU A 1 95 ? 0.509 0.809 9.570 1.00 86.38 95 LEU A CA 1
ATOM 769 C C . LEU A 1 95 ? 1.318 0.265 10.757 1.00 86.38 95 LEU A C 1
ATOM 771 O O . LEU A 1 95 ? 2.264 0.901 11.214 1.00 86.38 95 LEU A O 1
ATOM 775 N N . HIS A 1 96 ? 0.934 -0.905 11.266 1.00 84.44 96 HIS A N 1
ATOM 776 C CA . HIS A 1 96 ? 1.591 -1.549 12.401 1.00 84.44 96 HIS A CA 1
ATOM 777 C C . HIS A 1 96 ? 2.570 -2.639 11.960 1.00 84.44 96 HIS A C 1
ATOM 779 O O . HIS A 1 96 ? 3.690 -2.694 12.461 1.00 84.44 96 HIS A O 1
ATOM 785 N N . SER A 1 97 ? 2.148 -3.520 11.048 1.00 83.06 97 SER A N 1
ATOM 786 C CA . SER A 1 97 ? 2.968 -4.641 10.579 1.00 83.06 97 SER A CA 1
ATOM 787 C C . SER A 1 97 ? 2.543 -5.116 9.191 1.00 83.06 97 SER A C 1
ATOM 789 O O . SER A 1 97 ? 1.381 -4.985 8.803 1.00 83.06 97 SER A O 1
ATOM 791 N N . VAL A 1 98 ? 3.487 -5.691 8.451 1.00 82.62 98 VAL A N 1
ATOM 792 C CA . VAL A 1 98 ? 3.277 -6.308 7.138 1.00 82.62 98 VAL A CA 1
ATOM 793 C C . VAL A 1 98 ? 3.834 -7.725 7.200 1.00 82.62 98 VAL A C 1
ATOM 795 O O . VAL A 1 98 ? 4.986 -7.931 7.572 1.00 82.62 98 VAL A O 1
ATOM 798 N N . THR A 1 99 ? 3.005 -8.702 6.850 1.00 81.19 99 THR A N 1
ATOM 799 C CA . THR A 1 99 ? 3.347 -10.131 6.823 1.00 81.19 99 THR A CA 1
ATOM 800 C C . THR A 1 99 ? 3.150 -10.694 5.416 1.00 81.19 99 THR A C 1
ATOM 802 O O . THR A 1 99 ? 2.699 -9.992 4.509 1.00 81.19 99 THR A O 1
ATOM 805 N N . ASP A 1 100 ? 3.425 -11.983 5.227 1.00 74.50 100 ASP A N 1
ATOM 806 C CA . ASP A 1 100 ? 3.281 -12.652 3.927 1.00 74.50 100 ASP A CA 1
ATOM 807 C C . ASP A 1 100 ? 1.844 -12.651 3.381 1.00 74.50 100 ASP A C 1
ATOM 809 O O . ASP A 1 100 ? 1.641 -12.784 2.177 1.00 74.50 100 ASP A O 1
ATOM 813 N N . LYS A 1 101 ? 0.834 -12.522 4.252 1.00 74.50 101 LYS A N 1
ATOM 814 C CA . LYS A 1 101 ? -0.591 -12.606 3.870 1.00 74.50 101 LYS A CA 1
ATOM 815 C C . LYS A 1 101 ? -1.423 -11.410 4.315 1.00 74.50 101 LYS A C 1
ATOM 817 O O . LYS A 1 101 ? -2.418 -11.088 3.669 1.00 74.50 101 LYS A O 1
ATOM 822 N N . PHE A 1 102 ? -1.026 -10.774 5.413 1.00 82.06 102 PHE A N 1
ATOM 823 C CA . PHE A 1 102 ? -1.804 -9.730 6.064 1.00 82.06 102 PHE A CA 1
ATOM 824 C C . PHE A 1 102 ? -0.994 -8.461 6.266 1.00 82.06 102 PHE A C 1
ATOM 826 O O . PHE A 1 102 ? 0.192 -8.489 6.600 1.00 82.06 102 PHE A O 1
ATOM 833 N N . ILE A 1 103 ? -1.696 -7.349 6.136 1.00 87.44 103 ILE A N 1
ATOM 834 C CA . ILE A 1 103 ? -1.255 -6.008 6.466 1.00 87.44 103 ILE A CA 1
ATOM 835 C C . ILE A 1 103 ? -2.095 -5.579 7.665 1.00 87.44 103 ILE A C 1
ATOM 837 O O . ILE A 1 103 ? -3.326 -5.616 7.622 1.00 87.44 103 ILE A O 1
ATOM 841 N N . VAL A 1 104 ? -1.421 -5.207 8.745 1.00 87.06 104 VAL A N 1
ATOM 842 C CA . VAL A 1 104 ? -2.035 -4.903 10.034 1.00 87.06 104 VAL A CA 1
ATOM 843 C C . VAL A 1 104 ? -1.953 -3.406 10.276 1.00 87.06 104 VAL A C 1
ATOM 845 O O . VAL A 1 104 ? -0.866 -2.829 10.282 1.00 87.06 104 VAL A O 1
ATOM 848 N N . PHE A 1 105 ? -3.101 -2.791 10.519 1.00 87.56 105 PHE A N 1
ATOM 849 C CA . PHE A 1 105 ? -3.238 -1.396 10.915 1.00 87.56 105 PHE A CA 1
ATOM 850 C C . PHE A 1 105 ? -3.642 -1.310 12.380 1.00 87.56 105 PHE A C 1
ATOM 852 O O . PHE A 1 105 ? -4.326 -2.200 12.870 1.00 87.56 105 PHE A O 1
ATOM 859 N N . ASN A 1 106 ? -3.253 -0.242 13.070 1.00 87.38 106 ASN A N 1
ATOM 860 C CA . ASN A 1 106 ? -3.718 0.073 14.418 1.00 87.38 106 ASN A CA 1
ATOM 861 C C . ASN A 1 106 ? -4.439 1.422 14.403 1.00 87.38 106 ASN A C 1
ATOM 863 O O . ASN A 1 106 ? -3.970 2.364 13.761 1.00 87.38 106 ASN A O 1
ATOM 867 N N . PHE A 1 107 ? -5.562 1.539 15.105 1.00 80.12 107 PHE A N 1
ATOM 868 C CA . PHE A 1 107 ? -6.198 2.839 15.296 1.00 80.12 107 PHE A CA 1
ATOM 869 C C . PHE A 1 107 ? -5.358 3.692 16.247 1.00 80.12 107 PHE A C 1
ATOM 871 O O . PHE A 1 107 ? -4.945 3.246 17.321 1.00 80.12 107 PHE A O 1
ATOM 878 N N . HIS A 1 108 ? -5.131 4.956 15.891 1.00 72.31 108 HIS A N 1
ATOM 879 C CA . HIS A 1 108 ? -4.588 5.900 16.855 1.00 72.31 108 HIS A CA 1
ATOM 880 C C . HIS A 1 108 ? -5.583 6.016 18.017 1.00 72.31 108 HIS A C 1
ATOM 882 O O . HIS A 1 108 ? -6.696 6.517 17.842 1.00 72.31 108 HIS A O 1
ATOM 888 N N . LYS A 1 109 ? -5.178 5.613 19.233 1.00 56.59 109 LYS A N 1
ATOM 889 C CA . LYS A 1 109 ? -5.799 6.161 20.448 1.00 56.59 109 LYS A CA 1
ATOM 890 C C . LYS A 1 109 ? -5.710 7.671 20.292 1.00 56.59 109 LYS A C 1
ATOM 892 O O . LYS A 1 109 ? -4.591 8.171 20.216 1.00 56.59 109 LYS A O 1
ATOM 897 N N . LYS A 1 110 ? -6.853 8.357 20.157 1.00 48.62 110 LYS A N 1
ATOM 898 C CA . LYS A 1 110 ? -6.919 9.809 19.934 1.00 48.62 110 LYS A CA 1
ATOM 899 C C . LYS A 1 110 ? -5.894 10.506 20.827 1.00 48.62 110 LYS A C 1
ATOM 901 O O . LYS A 1 110 ? -6.106 10.623 22.029 1.00 48.62 110 LYS A O 1
ATOM 906 N N . ASN A 1 111 ? -4.799 10.951 20.225 1.00 42.91 111 ASN A N 1
ATOM 907 C CA . ASN A 1 111 ? -3.927 11.945 20.808 1.00 42.91 111 ASN A CA 1
ATOM 908 C C . ASN A 1 111 ? -3.975 13.126 19.845 1.00 42.91 111 ASN A C 1
ATOM 910 O O . ASN A 1 111 ? -3.744 12.994 18.645 1.00 42.91 111 ASN A O 1
ATOM 914 N N . THR A 1 112 ? -4.464 14.226 20.389 1.00 46.47 112 THR A N 1
ATOM 915 C CA . THR A 1 112 ? -4.863 15.471 19.745 1.00 46.47 112 THR A CA 1
ATOM 916 C C . THR A 1 112 ? -3.795 16.013 18.784 1.00 46.47 112 THR A C 1
ATOM 918 O O . THR A 1 112 ? -2.610 15.946 19.084 1.00 46.47 112 THR A O 1
ATOM 921 N N . GLN A 1 113 ? -4.268 16.629 17.689 1.00 42.91 113 GLN A N 1
ATOM 922 C CA . GLN A 1 113 ? -3.541 17.326 16.606 1.00 42.91 113 GLN A CA 1
ATOM 923 C C . GLN A 1 113 ? -3.097 16.473 15.405 1.00 42.91 113 GLN A C 1
ATOM 925 O O . GLN A 1 113 ? -1.914 16.293 15.137 1.00 42.91 113 GLN A O 1
ATOM 930 N N . ALA A 1 114 ? -4.071 16.048 14.594 1.00 43.97 114 ALA A N 1
ATOM 931 C CA . ALA A 1 114 ? -3.815 15.758 13.185 1.00 43.97 114 ALA A CA 1
ATOM 932 C C . ALA A 1 114 ? -3.637 17.089 12.429 1.00 43.97 114 ALA A C 1
ATOM 934 O O . ALA A 1 114 ? -4.566 17.896 12.360 1.00 43.97 114 ALA A O 1
ATOM 935 N N . GLN A 1 115 ? -2.443 17.340 11.888 1.00 46.84 115 GLN A N 1
ATOM 936 C CA . GLN A 1 115 ? -2.242 18.384 10.883 1.00 46.84 115 GLN A CA 1
ATOM 937 C C . GLN A 1 115 ? -2.923 17.930 9.582 1.00 46.84 115 GLN A C 1
ATOM 939 O O . GLN A 1 115 ? -2.742 16.777 9.187 1.00 46.84 115 GLN A O 1
ATOM 944 N N . PRO A 1 116 ? -3.724 18.781 8.919 1.00 41.72 116 PRO A N 1
ATOM 945 C CA . PRO A 1 116 ? -4.372 18.403 7.670 1.00 41.72 116 PRO A CA 1
ATOM 946 C C . PRO A 1 116 ? -3.323 18.144 6.576 1.00 41.72 116 PRO A C 1
ATOM 948 O O . PRO A 1 116 ? -2.276 18.804 6.566 1.00 41.72 116 PRO A O 1
ATOM 951 N N . PRO A 1 117 ? -3.585 17.220 5.636 1.00 50.72 117 PRO A N 1
ATOM 952 C CA . PRO A 1 117 ? -2.653 16.942 4.556 1.00 50.72 117 PRO A CA 1
ATOM 953 C C . PRO A 1 117 ? -2.462 18.194 3.688 1.00 50.72 117 PRO A C 1
ATOM 955 O O . PRO A 1 117 ? -3.416 18.763 3.155 1.00 50.72 117 PRO A O 1
ATOM 958 N N . ILE A 1 118 ? -1.210 18.640 3.542 1.00 49.28 118 ILE A N 1
ATOM 959 C CA . ILE A 1 118 ? -0.849 19.773 2.682 1.00 49.28 118 ILE A CA 1
ATOM 960 C C . ILE A 1 118 ? -0.811 19.274 1.233 1.00 49.28 118 ILE A C 1
ATOM 962 O O . ILE A 1 118 ? 0.252 18.979 0.685 1.00 49.28 118 ILE A O 1
ATOM 966 N N . TYR A 1 119 ? -1.968 19.195 0.581 1.00 48.09 119 TYR A N 1
ATOM 967 C CA . TYR A 1 119 ? -2.013 19.088 -0.874 1.00 48.09 119 TYR A CA 1
ATOM 968 C C . TYR A 1 119 ? -1.974 20.498 -1.458 1.00 48.09 119 TYR A C 1
ATOM 970 O O . TYR A 1 119 ? -2.989 21.183 -1.552 1.00 48.09 1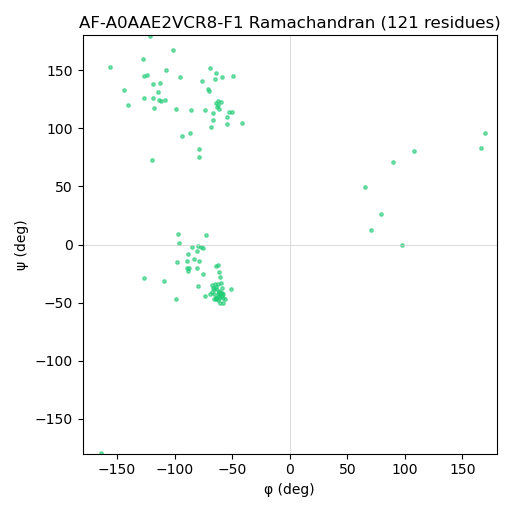19 TYR A O 1
ATOM 978 N N . ARG A 1 120 ? -0.778 20.959 -1.844 1.00 42.78 120 ARG A N 1
ATOM 979 C CA . ARG A 1 120 ? -0.666 22.135 -2.714 1.00 42.78 120 ARG A CA 1
ATOM 980 C C . ARG A 1 120 ? -1.212 21.751 -4.086 1.00 42.78 120 ARG A C 1
ATOM 982 O O . ARG A 1 120 ? -0.511 21.117 -4.872 1.00 42.78 120 ARG A O 1
ATOM 989 N N . THR A 1 121 ? -2.443 22.146 -4.381 1.00 42.44 121 THR A N 1
ATOM 990 C CA . THR A 1 121 ? -2.880 22.315 -5.767 1.00 42.44 121 THR A CA 1
ATOM 991 C C . THR A 1 121 ? -2.009 23.416 -6.368 1.00 42.44 121 THR A C 1
ATOM 993 O O . THR A 1 121 ? -1.942 24.516 -5.813 1.00 42.44 121 THR A O 1
ATOM 996 N N . ARG A 1 122 ? -1.252 23.114 -7.429 1.00 48.38 122 ARG A N 1
ATOM 997 C CA . ARG A 1 122 ? -0.543 24.174 -8.159 1.00 48.38 122 ARG A CA 1
ATOM 998 C C . ARG A 1 122 ? -1.582 25.103 -8.814 1.00 48.38 122 ARG A C 1
ATOM 1000 O O . ARG A 1 122 ? -2.615 24.583 -9.236 1.00 48.38 122 ARG A O 1
ATOM 1007 N N . PRO A 1 123 ? -1.325 26.422 -8.845 1.00 53.59 123 PRO A N 1
ATOM 1008 C CA . PRO A 1 123 ? -2.113 27.367 -9.631 1.00 53.59 123 PRO A CA 1
ATOM 1009 C C . PRO A 1 123 ? -1.979 27.100 -11.133 1.00 53.59 123 PRO A C 1
ATOM 1011 O O . PRO A 1 123 ? -0.944 26.513 -11.537 1.00 53.59 123 PRO A O 1
#

Solvent-accessible surface area (backbone atoms only — not comparable to full-atom values): 7843 Å² total; per-residue (Å²): 136,85,77,77,77,67,68,67,72,60,65,74,66,69,70,80,65,77,74,78,68,59,60,48,81,44,39,66,64,55,51,53,49,52,45,67,77,52,78,69,61,68,69,57,24,47,50,43,29,53,50,36,55,74,69,66,69,69,83,79,81,84,69,93,84,72,88,90,49,89,83,41,67,59,48,45,49,50,17,50,48,36,38,51,41,53,60,36,41,78,72,48,25,45,80,69,48,78,58,100,64,41,38,34,29,30,57,59,75,90,68,88,82,82,77,76,83,84,75,79,75,78,132

Foldseek 3Di:
DDDPVPPVVVVVVPVPDPPPPQKDKDWLVRLVVVCVVVPDDLVQLLVLLVVCVVVVLDQDFDDPDDRDDPPDPGNSSSSSVSVVQVVVVQVQWHFDDDDPTITMIGHPPDDDDDDDDPDPPDD

pLDDT: mean 70.66, std 17.95, range [41.72, 92.38]

Secondary structure (DSSP, 8-state):
---GGGSSSSGGGTT------SEEEEEHHHHHHHHHHS---HHHHHHHHHHHHHTT-----SSSS-TT-TT-HHHHHHHHHHHHHHHHHTTTEEEEEE-SSEEEEEE----S--PPP------